Protein AF-A0A2E3FKQ9-F1 (afdb_monomer_lite)

Secondary structure (DSSP, 8-state):
-HHHHHHHHHHHHHHHHT-------S---------------------------------------PPPP---TT------HHHHHHHHHHHHHHTSPEESSGGGTTSSEEEE-TT--EEEEEE-TTS-EEE--

Foldseek 3Di:
DVVVVVVVVVVVVVVVVPDPPPPVPPPPDDDPPDDDDDDDDDDDDPDDDPDDPDDDDPDDDDDPADPDDPDPPVPQDDDDPVLLQVQLVVCVVVVHWAAPPNVQVLAFHWTRHNVSDIFTWHQDPVRDIDGDD

Structure (mmCIF, N/CA/C/O backbone):
data_AF-A0A2E3FKQ9-F1
#
_entry.id   AF-A0A2E3FKQ9-F1
#
loop_
_atom_site.group_PDB
_atom_site.id
_atom_site.type_symbol
_atom_site.label_atom_id
_atom_site.label_alt_id
_atom_site.label_comp_id
_atom_site.label_asym_id
_atom_site.label_entity_id
_atom_site.label_seq_id
_atom_site.pdbx_PDB_ins_code
_atom_site.Cartn_x
_atom_site.Cartn_y
_atom_site.Cartn_z
_atom_site.occupancy
_atom_site.B_iso_or_equiv
_atom_site.auth_seq_id
_atom_site.auth_comp_id
_atom_site.auth_asym_id
_atom_site.auth_atom_id
_atom_site.pdbx_PDB_model_num
ATOM 1 N N . MET A 1 1 ? 6.125 -24.913 53.296 1.00 62.44 1 MET A N 1
ATOM 2 C CA . MET A 1 1 ? 6.142 -23.461 53.007 1.00 62.44 1 MET A CA 1
ATOM 3 C C . MET A 1 1 ? 6.464 -23.164 51.538 1.00 62.44 1 MET A C 1
ATOM 5 O O . MET A 1 1 ? 5.655 -22.497 50.912 1.00 62.44 1 MET A O 1
ATOM 9 N N . LEU A 1 2 ? 7.539 -23.714 50.946 1.00 68.81 2 LEU A N 1
ATOM 10 C CA . LEU A 1 2 ? 7.879 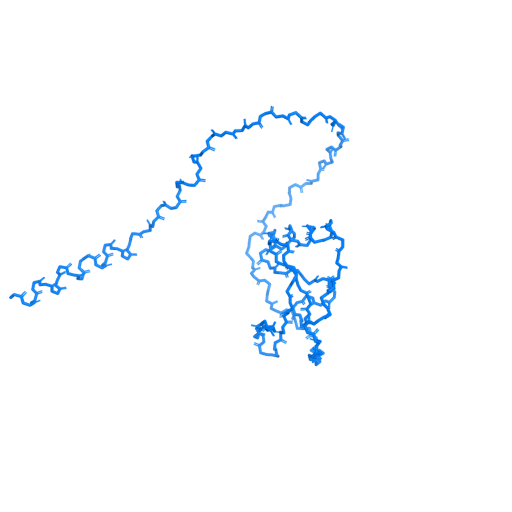-23.509 49.518 1.00 68.81 2 LEU A CA 1
ATOM 11 C C . LEU A 1 2 ? 6.790 -23.999 48.537 1.00 68.81 2 LEU A C 1
ATOM 13 O O . LEU A 1 2 ? 6.442 -23.295 47.597 1.00 68.81 2 LEU A O 1
ATOM 17 N N . LEU A 1 3 ? 6.208 -25.178 48.796 1.00 73.50 3 LEU A N 1
ATOM 18 C CA . LEU A 1 3 ? 5.168 -25.761 47.934 1.00 73.50 3 LEU A CA 1
ATOM 19 C C . LEU A 1 3 ? 3.892 -24.896 47.872 1.00 73.50 3 LEU A C 1
ATOM 21 O O . LEU A 1 3 ? 3.238 -24.831 46.839 1.00 73.50 3 LEU A O 1
ATOM 25 N N . GLY A 1 4 ? 3.567 -24.207 48.974 1.00 79.56 4 GLY A N 1
ATOM 26 C CA . GLY A 1 4 ? 2.417 -23.304 49.048 1.00 79.56 4 GLY A CA 1
ATOM 27 C C . GLY A 1 4 ? 2.622 -22.052 48.200 1.00 79.56 4 GLY A C 1
ATOM 28 O O . GLY A 1 4 ? 1.742 -21.702 47.429 1.00 79.56 4 GLY A O 1
ATOM 29 N N . LEU A 1 5 ? 3.812 -21.441 48.264 1.00 79.69 5 LEU A N 1
ATOM 30 C CA . LEU A 1 5 ? 4.169 -20.295 47.418 1.00 79.69 5 LEU A CA 1
ATOM 31 C C . LEU A 1 5 ? 4.091 -20.638 45.925 1.00 79.69 5 LEU A C 1
ATOM 33 O O . LEU A 1 5 ? 3.589 -19.833 45.149 1.00 79.69 5 LEU A O 1
ATOM 37 N N . LEU A 1 6 ? 4.534 -21.838 45.539 1.00 81.38 6 LEU A N 1
ATOM 38 C CA . LEU A 1 6 ? 4.516 -22.290 44.146 1.00 81.38 6 LEU A CA 1
ATOM 39 C C . LEU A 1 6 ? 3.090 -22.537 43.622 1.00 81.38 6 LEU A C 1
ATOM 41 O O . LEU A 1 6 ? 2.786 -22.209 42.478 1.00 81.38 6 LEU A O 1
ATOM 45 N N . LEU A 1 7 ? 2.195 -23.062 44.465 1.00 82.88 7 LEU A N 1
ATOM 46 C CA . LEU A 1 7 ? 0.776 -23.216 4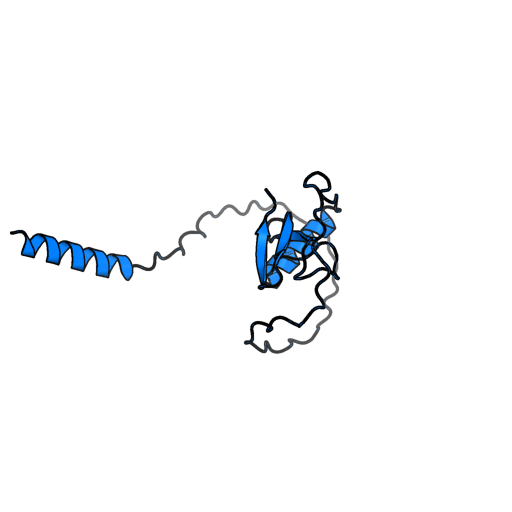4.130 1.00 82.88 7 LEU A CA 1
ATOM 47 C C . LEU A 1 7 ? 0.078 -21.861 43.965 1.00 82.88 7 LEU A C 1
ATOM 49 O O . LEU A 1 7 ? -0.636 -21.659 42.984 1.00 82.88 7 LEU A O 1
ATOM 53 N N . THR A 1 8 ? 0.305 -20.914 44.880 1.00 83.31 8 THR A N 1
ATOM 54 C CA . THR A 1 8 ? -0.330 -19.591 44.808 1.00 83.31 8 THR A CA 1
ATOM 55 C C . THR A 1 8 ? 0.108 -18.823 43.563 1.00 83.31 8 THR A C 1
ATOM 57 O O . THR A 1 8 ? -0.731 -18.229 42.888 1.00 83.31 8 THR A O 1
ATOM 60 N N . THR A 1 9 ? 1.397 -18.857 43.210 1.00 82.75 9 THR A N 1
ATOM 61 C CA . THR A 1 9 ? 1.891 -18.182 42.000 1.00 82.75 9 THR A CA 1
ATOM 62 C C . THR A 1 9 ? 1.353 -18.828 40.729 1.00 82.75 9 THR A C 1
ATOM 64 O O . THR A 1 9 ? 0.952 -18.104 39.822 1.00 82.75 9 THR A O 1
ATOM 67 N N . MET A 1 10 ? 1.258 -20.162 40.666 1.00 84.56 10 MET A N 1
ATOM 68 C CA . MET A 1 10 ? 0.679 -20.848 39.508 1.00 84.56 10 MET A CA 1
ATOM 69 C C . MET A 1 10 ? -0.795 -20.466 39.298 1.00 84.56 10 MET A C 1
ATOM 71 O O . MET A 1 10 ? -1.191 -20.155 38.177 1.00 84.56 10 MET A O 1
ATOM 75 N N . VAL A 1 11 ? -1.598 -20.421 40.366 1.00 84.62 11 V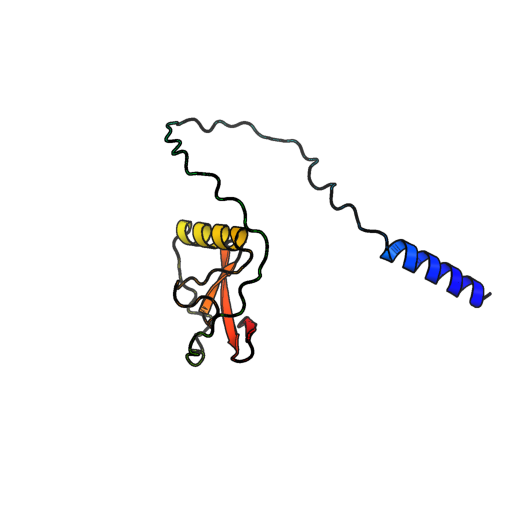AL A N 1
ATOM 76 C CA . VAL A 1 11 ? -3.015 -20.019 40.288 1.00 84.62 11 VAL A CA 1
ATOM 77 C C . VAL A 1 11 ? -3.161 -18.574 39.802 1.00 84.62 11 VAL A C 1
ATOM 79 O O . VAL A 1 11 ? -4.009 -18.290 38.956 1.00 84.62 11 VAL A O 1
ATOM 82 N N . VAL A 1 12 ? -2.312 -17.662 40.284 1.00 83.12 12 VAL A N 1
ATOM 83 C CA . VAL A 1 12 ? -2.299 -16.259 39.838 1.00 83.12 12 VAL A CA 1
ATOM 84 C C . VAL A 1 12 ? -1.898 -16.144 38.364 1.00 83.12 12 VAL A C 1
ATOM 86 O O . VAL A 1 12 ? -2.501 -15.361 37.633 1.00 83.12 12 VAL A O 1
ATOM 89 N N . LEU A 1 13 ? -0.934 -16.944 37.902 1.00 82.75 13 LEU A N 1
ATOM 90 C CA . LEU A 1 13 ? -0.495 -16.950 36.504 1.00 82.75 13 LEU A CA 1
ATOM 91 C C . LEU A 1 13 ? -1.574 -17.476 35.555 1.00 82.75 13 LEU A C 1
ATOM 93 O O . LEU A 1 13 ? -1.809 -16.850 34.530 1.00 82.75 13 LEU A O 1
ATOM 97 N N . VAL A 1 14 ? -2.264 -18.565 35.905 1.00 81.25 14 VAL A N 1
ATOM 98 C CA . VAL A 1 14 ? -3.377 -19.099 35.096 1.00 81.25 14 VAL A CA 1
ATOM 99 C C . VAL A 1 14 ? -4.526 -18.094 35.029 1.00 81.25 14 VAL A C 1
ATOM 101 O O . VAL A 1 14 ? -5.081 -17.859 33.960 1.00 81.25 14 VAL A O 1
ATOM 104 N N . ARG A 1 15 ? -4.854 -17.441 36.151 1.00 72.62 15 ARG A N 1
ATOM 105 C CA . ARG A 1 15 ? -5.907 -16.420 36.184 1.00 72.62 15 ARG A CA 1
ATOM 106 C C . ARG A 1 15 ? -5.546 -15.177 35.372 1.00 72.62 15 ARG A C 1
ATOM 108 O O . ARG A 1 15 ? -6.425 -14.616 34.736 1.00 72.62 15 ARG A O 1
ATOM 115 N N . ARG A 1 16 ? -4.278 -14.756 35.389 1.00 67.69 16 ARG A N 1
ATOM 116 C CA . ARG A 1 16 ? -3.784 -13.635 34.577 1.00 67.69 16 ARG A CA 1
ATOM 117 C C . ARG A 1 16 ? -3.698 -13.994 33.092 1.00 67.69 16 ARG A C 1
ATOM 119 O O . ARG A 1 16 ? -3.983 -13.143 32.267 1.00 67.69 16 ARG A O 1
ATOM 126 N N . ALA A 1 17 ? -3.307 -15.221 32.752 1.00 66.94 17 ALA A N 1
ATOM 127 C CA . ALA A 1 17 ? -3.205 -15.670 31.363 1.00 66.94 17 ALA A CA 1
ATOM 128 C C . ALA A 1 17 ? -4.576 -15.779 30.676 1.00 66.94 17 ALA A C 1
ATOM 130 O O . ALA A 1 17 ? -4.667 -15.519 29.485 1.00 66.94 17 ALA A O 1
ATOM 131 N N . ASN A 1 18 ? -5.629 -16.108 31.431 1.00 65.81 18 ASN A N 1
ATOM 132 C CA . ASN A 1 18 ? -7.015 -16.083 30.952 1.00 65.81 18 ASN A CA 1
ATOM 133 C C . ASN A 1 18 ? -7.704 -14.719 31.141 1.00 65.81 18 ASN A C 1
ATOM 135 O O . ASN A 1 18 ? -8.910 -14.617 30.935 1.00 65.81 18 ASN A O 1
ATOM 139 N N . TYR A 1 19 ? -6.976 -13.694 31.585 1.00 60.47 19 TYR A N 1
ATOM 140 C CA . TYR A 1 19 ? -7.492 -12.334 31.644 1.00 60.47 19 TYR A CA 1
ATOM 141 C C . TYR A 1 19 ? -7.249 -11.704 30.271 1.00 60.47 19 TYR A C 1
ATOM 143 O O . TYR A 1 19 ? -6.172 -11.167 30.015 1.00 60.47 19 TYR A O 1
ATOM 151 N N . GLU A 1 20 ? -8.218 -11.837 29.369 1.00 58.38 20 GLU A N 1
ATOM 152 C CA . GLU A 1 20 ? -8.308 -10.956 28.207 1.00 58.38 20 GLU A CA 1
ATOM 153 C C . GLU A 1 20 ? -8.592 -9.550 28.764 1.00 58.38 20 GLU A C 1
ATOM 155 O O . GLU A 1 20 ? -9.566 -9.383 29.501 1.00 58.38 20 GLU A O 1
ATOM 160 N N . PRO A 1 21 ? -7.702 -8.561 28.573 1.00 58.62 21 PRO A N 1
ATOM 161 C CA . PRO A 1 21 ? -8.041 -7.192 28.918 1.00 58.62 21 PRO A CA 1
ATOM 162 C C . PRO A 1 21 ? -9.182 -6.772 27.991 1.00 58.62 21 PRO A C 1
ATOM 164 O O . PRO A 1 21 ? -8.991 -6.779 26.785 1.00 58.62 21 PRO A O 1
ATOM 167 N N . ASP A 1 22 ? -10.350 -6.443 28.543 1.00 53.62 22 ASP A N 1
ATOM 168 C CA . ASP A 1 22 ? -11.382 -5.700 27.820 1.00 53.62 22 ASP A CA 1
ATOM 169 C C . ASP A 1 22 ? -10.782 -4.337 27.424 1.00 53.62 22 ASP A C 1
ATOM 171 O O . ASP A 1 22 ? -10.850 -3.364 28.171 1.00 53.62 22 ASP A O 1
ATOM 175 N N . ASP A 1 23 ? -10.162 -4.242 26.251 1.00 53.31 23 ASP A N 1
ATOM 176 C CA . ASP A 1 23 ? -9.725 -3.001 25.603 1.00 53.31 23 ASP A CA 1
ATOM 177 C C . ASP A 1 23 ? -10.910 -2.210 25.006 1.00 53.31 23 ASP A C 1
ATOM 179 O O . ASP A 1 23 ? -10.782 -1.490 24.019 1.00 53.31 23 ASP A O 1
ATOM 183 N N . ALA A 1 24 ? -12.078 -2.303 25.648 1.00 52.47 24 ALA A N 1
ATOM 184 C CA . ALA A 1 24 ? -13.321 -1.641 25.261 1.00 52.47 24 ALA A CA 1
ATOM 185 C C . ALA A 1 24 ? -13.576 -0.312 26.003 1.00 52.47 24 ALA A C 1
ATOM 187 O O . ALA A 1 24 ? -14.677 0.226 25.931 1.00 52.47 24 ALA A O 1
ATOM 188 N N . GLU A 1 25 ? -12.576 0.248 26.690 1.00 51.97 25 GLU A N 1
ATOM 189 C CA . GLU A 1 25 ? -12.663 1.569 27.345 1.00 51.97 25 GLU A CA 1
ATOM 190 C C . GLU A 1 25 ? -12.052 2.707 26.496 1.00 51.97 25 GLU A C 1
ATOM 192 O O . GLU A 1 25 ? -11.655 3.741 27.023 1.00 51.97 25 GLU A O 1
ATOM 197 N N . TRP A 1 26 ? -11.959 2.543 25.170 1.00 55.62 26 TRP A N 1
ATOM 198 C CA . TRP A 1 26 ? -11.410 3.561 24.252 1.00 55.62 26 TRP A CA 1
ATOM 199 C C . TRP A 1 26 ? -12.477 4.393 23.516 1.00 55.62 26 TRP A C 1
ATOM 201 O O . TRP A 1 26 ? -12.199 4.959 22.462 1.00 55.62 26 TRP A O 1
ATOM 211 N N . PHE A 1 27 ? -13.698 4.467 24.055 1.00 50.28 27 PHE A N 1
ATOM 212 C CA . PHE A 1 27 ? -14.779 5.306 23.514 1.00 50.28 27 PHE A CA 1
ATOM 213 C C . PHE A 1 27 ? -15.588 6.009 24.612 1.00 50.28 27 PHE A C 1
ATOM 215 O O . PHE A 1 27 ? -16.815 6.030 24.565 1.00 50.28 27 PHE A O 1
ATOM 222 N N . ASP A 1 28 ? -14.906 6.595 25.595 1.00 55.91 28 ASP A N 1
ATOM 223 C CA . ASP A 1 28 ? -15.516 7.608 26.461 1.00 55.91 28 ASP A CA 1
ATOM 224 C C . ASP A 1 28 ? -14.617 8.846 26.525 1.00 55.91 28 ASP A C 1
ATOM 226 O O . ASP A 1 28 ? -13.886 9.069 27.485 1.00 55.91 28 ASP A O 1
ATOM 230 N N . ASP A 1 29 ? -14.636 9.620 25.441 1.00 54.38 29 ASP A N 1
ATOM 231 C CA . ASP A 1 29 ? -14.439 11.064 25.526 1.00 54.38 29 ASP A CA 1
ATOM 232 C C . ASP A 1 29 ? -15.364 11.714 24.497 1.00 54.38 29 ASP A C 1
ATOM 234 O O . ASP A 1 29 ? -15.095 11.785 23.296 1.00 54.38 29 ASP A O 1
ATOM 238 N N . GLY A 1 30 ? -16.555 12.049 24.981 1.00 58.88 30 GLY A N 1
ATOM 239 C CA . GLY A 1 30 ? -17.511 12.850 24.252 1.00 58.88 30 GLY A CA 1
ATOM 240 C C . GLY A 1 30 ? -17.058 14.301 24.228 1.00 58.88 30 GLY A C 1
ATOM 241 O O . GLY A 1 30 ? -17.246 15.007 25.210 1.00 58.88 30 GLY A O 1
ATOM 242 N N . GLU A 1 31 ? -16.565 14.755 23.082 1.00 53.53 31 GLU A N 1
ATOM 243 C CA . GLU A 1 31 ? -16.612 16.163 22.684 1.00 53.53 31 GLU A CA 1
ATOM 244 C C . GLU A 1 31 ? -16.584 16.225 21.148 1.00 53.53 31 GLU A C 1
ATOM 246 O O . GLU A 1 31 ? -15.552 16.415 20.510 1.00 53.53 31 GLU A O 1
ATOM 251 N N . TYR A 1 32 ? -17.742 15.960 20.533 1.00 54.59 32 TYR A N 1
ATOM 252 C CA . TYR A 1 32 ? -17.983 16.355 19.147 1.00 54.59 32 TYR A CA 1
ATOM 253 C C . TYR A 1 32 ? -18.176 17.872 19.156 1.00 54.59 32 TYR A C 1
ATOM 255 O O . TYR A 1 32 ? -19.264 18.344 19.489 1.00 54.59 32 TYR A O 1
ATOM 263 N N . ASP A 1 33 ? -17.107 18.613 18.864 1.00 54.47 33 ASP A N 1
ATOM 264 C CA . ASP A 1 33 ? -17.224 20.015 18.473 1.00 54.47 33 ASP A CA 1
ATOM 265 C C . ASP A 1 33 ? -17.916 20.047 17.102 1.00 54.47 33 ASP A C 1
ATOM 267 O O . ASP A 1 33 ? -17.513 19.373 16.149 1.00 54.47 33 ASP A O 1
ATOM 271 N N . ASP A 1 34 ? -19.058 20.719 17.096 1.00 60.16 34 ASP A N 1
ATOM 272 C CA . ASP A 1 34 ? -20.008 20.868 16.004 1.00 60.16 34 ASP A CA 1
ATOM 273 C C . ASP A 1 34 ? -19.657 22.159 15.262 1.00 60.16 34 ASP A C 1
ATOM 275 O O . ASP A 1 34 ? -20.130 23.237 15.616 1.00 60.16 34 ASP A O 1
ATOM 279 N N . ASP A 1 35 ? -18.800 22.065 14.247 1.00 54.81 35 ASP A N 1
ATOM 280 C CA . ASP A 1 35 ? -18.600 23.127 13.263 1.00 54.81 35 ASP A CA 1
ATOM 281 C C . ASP A 1 35 ? -18.686 22.591 11.822 1.00 54.81 35 ASP A C 1
ATOM 283 O O . ASP A 1 35 ? -17.710 22.354 11.117 1.00 54.81 35 ASP A O 1
ATOM 287 N N . GLU A 1 36 ? -19.942 22.378 11.418 1.00 56.38 36 GLU A N 1
ATOM 288 C CA . GLU A 1 36 ? -20.548 22.903 10.183 1.00 56.38 36 GLU A CA 1
ATOM 289 C C . GLU A 1 36 ? -19.715 22.772 8.887 1.00 56.38 36 GLU A C 1
ATOM 291 O O . GLU A 1 36 ? -19.116 23.730 8.396 1.00 56.38 36 GLU A O 1
ATOM 296 N N . TYR A 1 37 ? -19.774 21.589 8.263 1.00 56.41 37 TYR A N 1
ATOM 297 C CA . TYR A 1 37 ? -19.516 21.437 6.826 1.00 56.41 37 TYR A CA 1
ATOM 298 C C . TYR A 1 37 ? -20.845 21.438 6.062 1.00 56.41 37 TYR A C 1
ATOM 300 O O . TYR A 1 37 ? -21.511 20.410 5.928 1.00 56.41 37 TYR A O 1
ATOM 308 N N . ASP A 1 38 ? -21.214 22.633 5.607 1.00 53.00 38 ASP A N 1
ATOM 309 C CA . ASP A 1 38 ? -22.171 22.888 4.527 1.00 53.00 38 ASP A CA 1
ATOM 310 C C . ASP A 1 38 ? -21.500 22.651 3.151 1.00 53.00 38 ASP A C 1
ATOM 312 O O . ASP A 1 38 ? -20.271 22.705 3.050 1.00 53.00 38 ASP A O 1
ATOM 316 N N . ASP A 1 39 ? -22.326 22.445 2.119 1.00 51.25 39 ASP A N 1
ATOM 317 C CA . ASP A 1 39 ? -22.060 22.090 0.701 1.00 51.25 39 ASP A CA 1
ATOM 318 C C . ASP A 1 39 ? -21.856 20.579 0.412 1.00 51.25 39 ASP A C 1
ATOM 320 O O . ASP A 1 39 ? -20.758 20.034 0.511 1.00 51.25 39 ASP A O 1
ATOM 324 N N . ASP A 1 40 ? -22.891 19.746 0.239 1.00 49.41 40 ASP A N 1
ATOM 325 C CA . ASP A 1 40 ? -23.975 19.725 -0.765 1.00 49.41 40 ASP A CA 1
ATOM 326 C C . ASP A 1 40 ? -23.679 18.928 -2.072 1.00 49.41 40 ASP A C 1
ATOM 328 O O . ASP A 1 40 ? -22.612 18.936 -2.673 1.00 49.41 40 ASP A O 1
ATOM 332 N N . TYR A 1 41 ? -24.712 18.183 -2.485 1.00 44.34 41 TYR A N 1
ATOM 333 C CA . TYR A 1 41 ? -24.947 17.512 -3.775 1.00 44.34 41 TYR A CA 1
ATOM 334 C C . TYR A 1 41 ? -24.346 16.125 -4.127 1.00 44.34 41 TYR A C 1
ATOM 336 O O . TYR A 1 41 ? -23.336 15.975 -4.805 1.00 44.34 41 TYR A O 1
ATOM 344 N N . TYR A 1 42 ? -25.135 15.108 -3.743 1.00 50.12 42 TYR A N 1
ATOM 345 C CA . TYR A 1 42 ? -25.583 13.890 -4.454 1.00 50.12 42 TYR A CA 1
ATOM 346 C C . TYR A 1 42 ? -24.857 13.423 -5.737 1.00 50.12 42 TYR A C 1
ATOM 348 O O . TYR A 1 42 ? -24.924 14.092 -6.762 1.00 50.12 42 TYR A O 1
ATOM 356 N N . GLU A 1 43 ? -24.438 12.150 -5.754 1.00 45.00 43 GLU A N 1
ATOM 357 C CA . GLU A 1 43 ? -25.131 11.134 -6.571 1.00 45.00 43 GLU A CA 1
ATOM 358 C C . GLU A 1 43 ? -24.914 9.733 -5.970 1.00 45.00 43 GLU A C 1
ATOM 360 O O . GLU A 1 43 ? -23.860 9.108 -6.091 1.00 45.00 43 GLU A O 1
ATOM 365 N N . GLU A 1 44 ? -25.945 9.261 -5.272 1.00 54.28 44 GLU A N 1
ATOM 366 C CA . GLU A 1 44 ? -26.136 7.872 -4.871 1.00 54.28 44 GLU A CA 1
ATOM 367 C C . GLU A 1 44 ? -26.264 7.024 -6.140 1.00 54.28 44 GLU A C 1
ATOM 369 O O . GLU A 1 44 ? -27.322 6.958 -6.760 1.00 54.28 44 GLU A O 1
ATOM 374 N N . THR A 1 45 ? -25.168 6.397 -6.565 1.00 46.59 45 THR A N 1
ATOM 375 C CA . THR A 1 45 ? -25.264 5.277 -7.501 1.00 46.59 45 THR A CA 1
ATOM 376 C C . THR A 1 45 ? -25.350 4.009 -6.664 1.00 46.59 45 THR A C 1
ATOM 378 O O . THR A 1 45 ? -24.355 3.558 -6.098 1.00 46.59 45 THR A O 1
ATOM 381 N N . GLU A 1 46 ? -26.566 3.475 -6.541 1.00 56.12 46 GLU A N 1
ATOM 382 C CA . GLU A 1 46 ? -26.838 2.135 -6.025 1.00 56.12 46 GLU A CA 1
ATOM 383 C C . GLU A 1 46 ? -26.028 1.103 -6.829 1.00 56.12 46 GLU A C 1
ATOM 385 O O . GLU A 1 46 ? -26.459 0.639 -7.886 1.00 56.12 46 GLU A O 1
ATOM 390 N N . GLU A 1 47 ? -24.846 0.726 -6.341 1.00 56.22 47 GLU A N 1
ATOM 391 C CA . GLU A 1 47 ? -24.122 -0.437 -6.849 1.00 56.22 47 GLU A CA 1
ATOM 392 C C . GLU A 1 47 ? -24.309 -1.627 -5.896 1.00 56.22 47 GLU A C 1
ATOM 394 O O . GLU A 1 47 ? -24.229 -1.483 -4.672 1.00 56.22 47 GLU A O 1
ATOM 399 N N . PRO A 1 48 ? -24.625 -2.813 -6.441 1.00 45.28 48 PRO A N 1
ATOM 400 C CA . PRO A 1 48 ? -25.176 -3.920 -5.680 1.00 45.28 48 PRO A CA 1
ATOM 401 C C . PRO A 1 48 ? -24.184 -4.425 -4.635 1.00 45.28 48 PRO A C 1
ATOM 403 O O . PRO A 1 48 ? -23.025 -4.698 -4.939 1.00 45.28 48 PRO A O 1
ATOM 406 N N . ILE A 1 49 ? -24.690 -4.619 -3.416 1.00 49.62 49 ILE A N 1
ATOM 407 C CA . ILE A 1 49 ? -24.135 -5.473 -2.359 1.00 49.62 49 ILE A CA 1
ATOM 408 C C . ILE A 1 49 ? -23.576 -6.772 -2.957 1.00 49.62 49 ILE A C 1
ATOM 410 O O . ILE A 1 49 ? -24.292 -7.755 -3.152 1.00 49.62 49 ILE A O 1
ATOM 414 N N . VAL A 1 50 ? -22.277 -6.773 -3.258 1.00 52.84 50 VAL A N 1
ATOM 415 C CA . VAL A 1 50 ? -21.548 -7.984 -3.617 1.00 52.84 50 VAL A CA 1
ATOM 416 C C . VAL A 1 50 ? -21.315 -8.727 -2.314 1.00 52.84 50 VAL A C 1
ATOM 418 O O . VAL A 1 50 ? -20.526 -8.313 -1.463 1.00 52.84 50 VAL A O 1
ATOM 421 N N . GLU A 1 51 ? -22.096 -9.785 -2.143 1.00 45.91 51 GLU A N 1
ATOM 422 C CA . GLU A 1 51 ? -22.051 -10.700 -1.017 1.00 45.91 51 GLU A CA 1
ATOM 423 C C . GLU A 1 51 ? -20.598 -11.072 -0.700 1.00 45.91 51 GLU A C 1
ATOM 425 O O . GLU A 1 51 ? -19.846 -11.581 -1.536 1.00 45.91 51 GLU A O 1
ATOM 430 N N . THR A 1 52 ? -20.190 -10.732 0.519 1.00 51.00 52 THR A N 1
ATOM 431 C CA . THR A 1 52 ? -18.851 -10.935 1.049 1.00 51.00 52 THR A CA 1
ATOM 432 C C . THR A 1 52 ? -18.540 -12.427 1.087 1.00 51.00 52 THR A C 1
ATOM 434 O O . THR A 1 52 ? -18.829 -13.128 2.057 1.00 51.00 52 THR A O 1
ATOM 437 N N . ALA A 1 53 ? -17.871 -12.916 0.041 1.00 43.59 53 ALA A N 1
ATOM 438 C CA . ALA A 1 53 ? -17.140 -14.174 0.080 1.00 43.59 53 ALA A CA 1
ATOM 439 C C . ALA A 1 53 ? -15.935 -14.009 1.017 1.00 43.59 53 ALA A C 1
ATOM 441 O O . ALA A 1 53 ? -14.800 -13.743 0.624 1.00 43.59 53 ALA A O 1
ATOM 442 N N . ARG A 1 54 ? -16.225 -14.139 2.308 1.00 53.22 54 ARG A N 1
ATOM 443 C CA . ARG A 1 54 ? -15.261 -14.360 3.373 1.00 53.22 54 ARG A CA 1
ATOM 444 C C . ARG A 1 54 ? -14.449 -15.621 3.044 1.00 53.22 54 ARG A C 1
ATOM 446 O O . ARG A 1 54 ? -15.030 -16.662 2.752 1.00 53.22 54 ARG A O 1
ATOM 453 N N . ASN A 1 55 ? -13.131 -15.517 3.232 1.00 50.78 55 ASN A N 1
ATOM 454 C CA . ASN A 1 55 ? -12.120 -16.584 3.332 1.00 50.78 55 ASN A CA 1
ATOM 455 C C . ASN A 1 55 ? -11.335 -16.952 2.061 1.00 50.78 55 ASN A C 1
ATOM 457 O O . ASN A 1 55 ? -11.617 -17.961 1.423 1.00 50.78 55 ASN A O 1
ATOM 461 N N . GLN A 1 56 ? -10.210 -16.263 1.842 1.00 47.19 56 GLN A N 1
ATOM 462 C CA . GLN A 1 56 ? -8.885 -16.908 1.810 1.00 47.19 56 GLN A CA 1
ATOM 463 C C . GLN A 1 56 ? -7.769 -15.850 1.785 1.00 47.19 56 GLN A C 1
ATOM 465 O O . GLN A 1 56 ? -7.861 -14.910 0.999 1.00 47.19 56 GLN A O 1
ATOM 470 N N . PRO A 1 57 ? -6.693 -15.982 2.584 1.00 47.56 57 PRO A N 1
ATOM 471 C CA . PRO A 1 57 ? -5.454 -15.272 2.295 1.00 47.56 57 PRO A CA 1
ATOM 472 C C . PRO A 1 57 ? -4.997 -15.701 0.898 1.00 47.56 57 PRO A C 1
ATOM 474 O O . PRO A 1 57 ? -4.828 -16.898 0.650 1.00 47.56 57 PRO A O 1
ATOM 477 N N . ALA A 1 58 ? -4.843 -14.749 -0.022 1.00 45.22 58 ALA A N 1
ATOM 478 C CA . ALA A 1 58 ? -4.301 -15.035 -1.340 1.00 45.22 58 ALA A CA 1
ATOM 479 C C . ALA A 1 58 ? -2.905 -15.652 -1.167 1.00 45.22 58 ALA A C 1
ATOM 481 O O . ALA A 1 58 ? -1.991 -15.017 -0.640 1.00 45.22 58 ALA A O 1
ATOM 482 N N . ALA A 1 59 ? -2.758 -16.914 -1.575 1.00 51.62 59 ALA A N 1
ATOM 483 C CA . ALA A 1 59 ? -1.460 -17.562 -1.683 1.00 51.62 59 ALA A CA 1
ATOM 484 C C . ALA A 1 59 ? -0.529 -16.690 -2.549 1.00 51.62 59 ALA A C 1
ATOM 486 O O . ALA A 1 59 ? -1.010 -16.088 -3.517 1.00 51.62 59 ALA A O 1
ATOM 487 N N . PRO A 1 60 ? 0.776 -16.604 -2.229 1.00 50.22 60 PRO A N 1
ATOM 488 C CA . PRO A 1 60 ? 1.697 -15.742 -2.953 1.00 50.22 60 PRO A CA 1
ATOM 489 C C . PRO A 1 60 ? 1.704 -16.127 -4.434 1.00 50.22 60 PRO A C 1
ATOM 491 O O . PRO A 1 60 ? 2.101 -17.229 -4.817 1.00 50.22 60 PRO A O 1
ATOM 494 N N . GLN A 1 61 ? 1.203 -15.213 -5.263 1.00 50.53 61 GLN A N 1
ATOM 495 C CA . GLN A 1 61 ? 1.254 -15.327 -6.712 1.00 50.53 61 GLN A CA 1
ATOM 496 C C . GLN A 1 61 ? 2.730 -15.299 -7.121 1.00 50.53 61 GLN A C 1
ATOM 498 O O . GLN A 1 61 ? 3.497 -14.449 -6.675 1.00 50.53 61 GLN A O 1
ATOM 503 N N . ASN A 1 62 ? 3.136 -16.279 -7.923 1.00 48.00 62 ASN A N 1
ATOM 504 C CA . ASN A 1 62 ? 4.512 -16.508 -8.347 1.00 48.00 62 ASN A CA 1
ATOM 505 C C . ASN A 1 62 ? 4.960 -15.397 -9.321 1.00 48.00 62 ASN A C 1
ATOM 507 O O . ASN A 1 62 ? 4.800 -15.530 -10.534 1.00 48.00 62 ASN A O 1
ATOM 511 N N . ILE A 1 63 ? 5.464 -14.278 -8.793 1.00 55.09 63 ILE A N 1
ATOM 512 C CA . ILE A 1 63 ? 6.003 -13.164 -9.586 1.00 55.09 63 ILE A CA 1
ATOM 513 C C . ILE A 1 63 ? 7.473 -13.477 -9.932 1.00 55.09 63 ILE A C 1
ATOM 515 O O . ILE A 1 63 ? 8.243 -13.833 -9.036 1.00 55.09 63 ILE A O 1
ATOM 519 N N . PRO A 1 64 ? 7.911 -13.344 -11.201 1.00 39.22 64 PRO A N 1
ATOM 520 C CA . PRO A 1 64 ? 9.313 -13.515 -11.571 1.00 39.22 64 PRO A CA 1
ATOM 521 C C . PRO A 1 64 ? 10.197 -12.484 -10.852 1.00 39.22 64 PRO A C 1
ATOM 523 O O . PRO A 1 64 ? 10.033 -11.277 -11.017 1.00 39.22 64 PRO A O 1
ATOM 526 N N . VAL A 1 65 ? 11.143 -12.980 -10.056 1.00 51.88 65 VAL A N 1
ATOM 527 C CA . VAL A 1 65 ? 12.008 -12.195 -9.167 1.00 51.88 65 VAL A CA 1
ATOM 528 C C . VAL A 1 65 ? 13.040 -11.391 -9.971 1.00 51.88 65 VAL A C 1
ATOM 530 O O . VAL A 1 65 ? 13.963 -11.959 -10.556 1.00 51.88 65 VAL A O 1
ATOM 533 N N . GLN A 1 66 ? 12.917 -10.062 -9.983 1.00 45.72 66 GLN A N 1
ATOM 534 C CA . GLN A 1 66 ? 14.001 -9.162 -10.391 1.00 45.72 66 GLN A CA 1
ATOM 535 C C . GLN A 1 66 ? 14.945 -8.959 -9.199 1.00 45.72 66 GLN A C 1
ATOM 537 O O . GLN A 1 66 ? 14.493 -8.714 -8.082 1.00 45.72 66 GLN A O 1
ATOM 542 N N . ALA A 1 67 ? 16.255 -9.099 -9.425 1.00 47.94 67 ALA A N 1
ATOM 543 C CA . ALA A 1 67 ? 17.278 -8.910 -8.398 1.00 47.94 67 ALA A CA 1
ATOM 544 C C . ALA A 1 67 ? 17.115 -7.549 -7.697 1.00 47.94 67 ALA A C 1
ATOM 546 O O . ALA A 1 67 ? 16.949 -6.529 -8.365 1.00 47.94 67 ALA A O 1
ATOM 547 N N . ALA A 1 68 ? 17.159 -7.553 -6.361 1.00 52.88 68 ALA A N 1
ATOM 548 C CA . ALA A 1 68 ? 16.934 -6.373 -5.532 1.00 52.88 68 ALA A CA 1
ATOM 549 C C . ALA A 1 68 ? 17.871 -5.214 -5.936 1.00 52.88 68 ALA A C 1
ATOM 551 O O . ALA A 1 68 ? 19.093 -5.348 -5.811 1.00 52.88 68 ALA A O 1
ATOM 552 N N . PRO A 1 69 ? 17.336 -4.065 -6.386 1.00 49.59 69 PRO A N 1
ATOM 553 C CA . PRO A 1 69 ? 18.126 -2.853 -6.502 1.00 49.59 69 PRO A CA 1
ATOM 554 C C . PRO A 1 69 ? 18.470 -2.374 -5.088 1.00 49.59 69 PRO A C 1
ATOM 556 O O . PRO A 1 69 ? 17.583 -2.143 -4.267 1.00 49.59 69 PRO A O 1
ATOM 559 N N . THR A 1 70 ? 19.755 -2.199 -4.782 1.00 51.16 70 THR A N 1
ATOM 560 C CA . THR A 1 70 ? 20.191 -1.458 -3.591 1.00 51.16 70 THR A CA 1
ATOM 561 C C . THR A 1 70 ? 19.940 0.027 -3.837 1.00 51.16 70 THR A C 1
ATOM 563 O O . THR A 1 70 ? 20.842 0.765 -4.239 1.00 51.16 70 THR A O 1
ATOM 566 N N . THR A 1 71 ? 18.691 0.461 -3.687 1.00 53.41 71 THR A N 1
ATOM 567 C CA . THR A 1 71 ? 18.336 1.876 -3.800 1.00 53.41 71 THR A CA 1
ATOM 568 C C . THR A 1 71 ? 18.815 2.583 -2.527 1.00 53.41 71 THR A C 1
ATOM 570 O O . THR A 1 71 ? 18.421 2.170 -1.437 1.00 53.41 71 THR A O 1
ATOM 573 N N . PRO A 1 72 ? 19.687 3.604 -2.605 1.00 52.75 72 PRO A N 1
ATOM 574 C CA . PRO A 1 72 ? 20.125 4.330 -1.417 1.00 52.75 72 PRO A CA 1
ATOM 575 C C . PRO A 1 72 ? 18.930 5.021 -0.739 1.00 52.75 72 PRO A C 1
ATOM 577 O O . PRO A 1 72 ? 18.093 5.619 -1.416 1.00 52.75 72 PRO A O 1
ATOM 580 N N . LEU A 1 73 ? 18.886 4.978 0.599 1.00 56.31 73 LEU A N 1
ATOM 581 C CA . LEU A 1 73 ? 17.811 5.516 1.456 1.00 56.31 73 LEU A CA 1
ATOM 582 C C . LEU A 1 73 ? 17.484 7.007 1.192 1.00 56.31 73 LEU A C 1
ATOM 584 O O . LEU A 1 73 ? 16.383 7.466 1.479 1.00 56.31 73 LEU A O 1
ATOM 588 N N . ASN A 1 74 ? 18.413 7.752 0.580 1.00 58.47 74 ASN A N 1
ATOM 589 C CA . ASN A 1 74 ? 18.244 9.160 0.197 1.00 58.47 74 ASN A CA 1
ATOM 590 C C . ASN A 1 74 ? 17.318 9.407 -1.010 1.00 58.47 74 ASN A C 1
ATOM 592 O O . ASN A 1 74 ? 17.053 10.563 -1.331 1.00 58.47 74 ASN A O 1
ATOM 596 N N . ASN A 1 75 ? 16.801 8.365 -1.666 1.00 67.62 75 ASN A N 1
ATOM 597 C CA . ASN A 1 75 ? 15.899 8.496 -2.815 1.00 67.62 75 ASN A CA 1
ATOM 598 C C . ASN A 1 75 ? 14.426 8.278 -2.435 1.00 67.62 75 ASN A C 1
ATOM 600 O O . ASN A 1 75 ? 13.694 7.617 -3.175 1.00 67.62 75 ASN A O 1
ATOM 604 N N . ARG A 1 76 ? 13.984 8.806 -1.284 1.00 77.31 76 ARG A N 1
ATOM 605 C CA . ARG A 1 76 ? 12.566 8.748 -0.902 1.00 77.31 76 ARG A CA 1
ATOM 606 C C . ARG A 1 76 ? 11.719 9.452 -1.976 1.00 77.31 76 ARG A C 1
ATOM 608 O O . ARG A 1 76 ? 11.963 10.629 -2.242 1.00 77.31 76 ARG A O 1
ATOM 615 N N . PRO A 1 77 ? 10.730 8.774 -2.585 1.00 80.69 77 PRO A N 1
ATOM 616 C CA . PRO A 1 77 ? 9.837 9.387 -3.549 1.00 80.69 77 PRO A CA 1
ATOM 617 C C . PRO A 1 77 ? 9.013 10.473 -2.870 1.00 80.69 77 PRO A C 1
ATOM 619 O O . PRO A 1 77 ? 8.435 10.254 -1.802 1.00 80.69 77 PRO A O 1
ATOM 622 N N . THR A 1 78 ? 8.930 11.629 -3.516 1.00 82.62 78 THR A N 1
ATOM 623 C CA . THR A 1 78 ? 7.962 12.657 -3.148 1.00 82.62 78 THR A CA 1
ATOM 624 C C . THR A 1 78 ? 6.665 12.355 -3.884 1.00 82.62 78 THR A C 1
ATOM 626 O O . THR A 1 78 ? 6.603 12.483 -5.105 1.00 82.62 78 THR A O 1
ATOM 629 N N . LEU A 1 79 ? 5.643 11.935 -3.144 1.00 84.56 79 LEU A N 1
ATOM 630 C CA . LEU A 1 79 ? 4.290 11.731 -3.659 1.00 84.56 79 LEU A CA 1
ATOM 631 C C . LEU A 1 79 ? 3.400 12.911 -3.290 1.00 84.56 79 LEU A C 1
ATOM 633 O O . LEU A 1 79 ? 3.642 13.595 -2.293 1.00 84.56 79 LEU A O 1
ATOM 637 N N . ALA A 1 80 ? 2.353 13.132 -4.082 1.00 88.94 80 ALA A N 1
ATOM 638 C CA . ALA A 1 80 ? 1.312 14.076 -3.710 1.00 88.94 80 ALA A CA 1
ATOM 639 C C . ALA A 1 80 ? 0.601 13.585 -2.430 1.00 88.94 80 ALA A C 1
ATOM 641 O O . ALA A 1 80 ? 0.332 12.386 -2.322 1.00 88.94 80 ALA A O 1
ATOM 642 N N . PRO A 1 81 ? 0.237 14.475 -1.485 1.00 87.38 81 PRO A N 1
ATOM 643 C CA . PRO A 1 81 ? -0.447 14.081 -0.251 1.00 87.38 81 PRO A CA 1
ATOM 644 C C . PRO A 1 81 ? -1.716 13.256 -0.497 1.00 87.38 81 PRO A C 1
ATOM 646 O O . PRO A 1 81 ? -1.920 12.244 0.160 1.00 87.38 81 PRO A O 1
ATOM 649 N N . ALA A 1 82 ? -2.505 13.618 -1.516 1.00 89.31 82 ALA A N 1
ATOM 650 C CA . ALA A 1 82 ? -3.706 12.878 -1.906 1.00 89.31 82 ALA A CA 1
ATOM 651 C C . ALA A 1 82 ? -3.417 11.422 -2.318 1.00 89.31 82 ALA A C 1
ATOM 653 O O . ALA A 1 82 ? -4.217 10.528 -2.055 1.00 89.31 82 ALA A O 1
ATOM 654 N N . GLU A 1 83 ? -2.267 11.165 -2.944 1.00 90.12 83 GLU A N 1
ATOM 655 C CA . GLU A 1 83 ? -1.876 9.819 -3.362 1.00 90.12 83 GLU A CA 1
ATOM 656 C C . GLU A 1 83 ? -1.377 8.983 -2.182 1.00 90.12 83 GLU A C 1
ATOM 658 O O . GLU A 1 83 ? -1.710 7.805 -2.087 1.00 90.12 83 GLU A O 1
ATOM 663 N N . ILE A 1 84 ? -0.669 9.605 -1.234 1.00 90.69 84 ILE A N 1
ATOM 664 C CA . ILE A 1 84 ? -0.300 8.967 0.036 1.00 90.69 84 ILE A CA 1
ATOM 665 C C . ILE A 1 84 ? -1.561 8.568 0.802 1.00 90.69 84 ILE A C 1
ATOM 667 O O . ILE A 1 84 ? -1.672 7.420 1.220 1.00 90.69 84 ILE A O 1
ATOM 671 N N . THR A 1 85 ? -2.531 9.478 0.934 1.00 92.31 85 THR A N 1
ATOM 672 C CA . THR A 1 85 ? -3.813 9.190 1.588 1.00 92.31 85 THR A CA 1
ATOM 673 C C . THR A 1 85 ? -4.546 8.054 0.884 1.00 92.31 85 THR A C 1
ATOM 675 O O . THR A 1 85 ? -4.966 7.115 1.551 1.00 92.31 85 THR A O 1
ATOM 678 N N . ARG A 1 86 ? -4.632 8.070 -0.455 1.00 93.12 86 ARG A N 1
ATOM 679 C CA . ARG A 1 86 ? -5.264 6.987 -1.228 1.00 93.12 86 ARG A CA 1
ATOM 680 C C . ARG A 1 86 ? -4.623 5.630 -0.929 1.00 93.12 86 ARG A C 1
ATOM 682 O O . ARG A 1 86 ? -5.334 4.674 -0.631 1.00 93.12 86 ARG A O 1
ATOM 689 N N . LEU A 1 87 ? -3.292 5.556 -0.986 1.00 91.31 87 LEU A N 1
ATOM 690 C CA . LEU A 1 87 ? -2.537 4.326 -0.738 1.00 91.31 87 LEU A CA 1
ATOM 691 C C . LEU A 1 87 ? -2.637 3.871 0.726 1.00 91.31 87 LEU A C 1
ATOM 693 O O . LEU A 1 87 ? -2.734 2.675 0.976 1.00 91.31 87 LEU A O 1
ATOM 697 N N . ALA A 1 88 ? -2.664 4.797 1.686 1.00 92.81 88 ALA A N 1
ATOM 698 C CA . ALA A 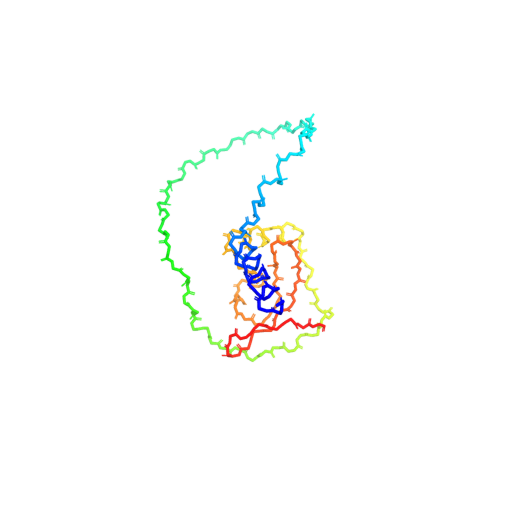1 88 ? -2.831 4.493 3.107 1.00 92.81 88 ALA A CA 1
ATOM 699 C C . ALA A 1 88 ? -4.238 3.962 3.422 1.00 92.81 88 ALA A C 1
ATOM 701 O O . ALA A 1 88 ? -4.380 2.963 4.127 1.00 92.81 88 ALA A O 1
ATOM 702 N N . THR A 1 89 ? -5.282 4.571 2.850 1.00 92.94 89 THR A N 1
ATOM 703 C CA . THR A 1 89 ? -6.662 4.076 2.958 1.00 92.94 89 THR A CA 1
ATOM 704 C C . THR A 1 89 ? -6.790 2.691 2.337 1.00 92.94 89 THR A C 1
ATOM 706 O O . THR A 1 89 ? -7.401 1.802 2.927 1.00 92.94 89 THR A O 1
ATOM 709 N N . GLU A 1 90 ? -6.181 2.468 1.173 1.00 90.81 90 GLU A N 1
ATOM 710 C CA . GLU A 1 90 ? -6.167 1.159 0.524 1.00 90.81 90 GLU A CA 1
ATOM 711 C C . GLU A 1 90 ? -5.375 0.125 1.339 1.00 90.81 90 GLU A C 1
ATOM 713 O O . GLU A 1 90 ? -5.832 -1.009 1.491 1.00 90.81 90 GLU A O 1
ATOM 718 N N . ALA A 1 91 ? -4.261 0.528 1.960 1.00 92.06 91 ALA A N 1
ATOM 719 C CA . ALA A 1 91 ? -3.513 -0.310 2.889 1.00 92.06 91 ALA A CA 1
ATOM 720 C C . ALA A 1 91 ? -4.352 -0.694 4.114 1.00 92.06 91 ALA A C 1
ATOM 722 O O . ALA A 1 91 ? -4.353 -1.857 4.512 1.00 92.06 91 ALA A O 1
ATOM 723 N N . GLY A 1 92 ? -5.101 0.255 4.683 1.00 90.38 92 GLY A N 1
ATOM 724 C CA . GLY A 1 92 ? -6.008 0.014 5.806 1.00 90.38 92 GLY A CA 1
ATOM 725 C C . GLY A 1 92 ? -7.178 -0.890 5.421 1.00 90.38 92 GLY A C 1
ATOM 726 O O . GLY A 1 92 ? -7.553 -1.777 6.183 1.00 90.38 92 GLY A O 1
ATOM 727 N N . ARG A 1 93 ? -7.705 -0.727 4.202 1.00 90.94 93 ARG A N 1
ATOM 728 C CA . ARG A 1 93 ? -8.807 -1.536 3.667 1.00 90.94 93 ARG A CA 1
ATOM 729 C C . ARG A 1 93 ? -8.393 -2.978 3.380 1.00 90.94 93 ARG A C 1
ATOM 731 O O . ARG A 1 93 ? -9.162 -3.896 3.646 1.00 90.94 93 ARG A O 1
ATOM 738 N N . LEU A 1 94 ? -7.212 -3.180 2.795 1.00 88.38 94 LEU A N 1
ATOM 739 C CA . LEU A 1 94 ? -6.710 -4.501 2.402 1.00 88.38 94 LEU A CA 1
ATOM 740 C C . LEU A 1 94 ? -5.906 -5.194 3.513 1.00 88.38 94 LEU A C 1
ATOM 742 O O . LEU A 1 94 ? -5.667 -6.397 3.429 1.00 88.38 94 LEU A O 1
ATOM 746 N N . GLY A 1 95 ? -5.464 -4.451 4.530 1.00 88.38 95 GLY A N 1
ATOM 747 C CA . GLY A 1 95 ? -4.592 -4.948 5.597 1.00 88.38 95 GLY A CA 1
ATOM 748 C C . GLY A 1 95 ? -3.158 -5.250 5.141 1.00 88.38 95 GLY A C 1
ATOM 749 O O . GLY A 1 95 ? -2.408 -5.895 5.872 1.00 88.38 95 GLY A O 1
ATOM 750 N N . VAL A 1 96 ? -2.767 -4.815 3.938 1.00 90.31 96 VAL A N 1
ATOM 751 C CA . VAL A 1 96 ? -1.421 -5.005 3.374 1.00 90.31 96 VAL A CA 1
ATOM 752 C C . VAL A 1 96 ? -0.853 -3.671 2.910 1.00 90.31 96 VAL A C 1
ATOM 754 O O . VAL A 1 96 ? -1.572 -2.844 2.353 1.00 90.31 96 VAL A O 1
ATOM 757 N N . MET A 1 97 ? 0.449 -3.468 3.116 1.00 91.56 97 MET A N 1
ATOM 758 C CA . MET A 1 97 ? 1.139 -2.253 2.673 1.00 91.56 97 MET A CA 1
ATOM 759 C C . MET A 1 97 ? 1.047 -2.111 1.153 1.00 91.56 97 MET A C 1
ATOM 761 O O . MET A 1 97 ? 1.202 -3.105 0.443 1.00 91.56 97 MET A O 1
ATOM 765 N N . GLN A 1 98 ? 0.834 -0.891 0.660 1.00 94.12 98 GLN A N 1
ATOM 766 C CA . GLN A 1 98 ? 0.685 -0.631 -0.773 1.00 94.12 98 GLN A CA 1
ATOM 767 C C . GLN A 1 98 ? 1.994 -0.146 -1.379 1.00 94.12 98 GLN A C 1
ATOM 769 O O . GLN A 1 98 ? 2.587 0.816 -0.892 1.00 94.12 98 GLN A O 1
ATOM 774 N N . ALA A 1 99 ? 2.453 -0.796 -2.446 1.00 92.81 99 ALA A N 1
ATOM 775 C CA . ALA A 1 99 ? 3.593 -0.321 -3.211 1.00 92.81 99 ALA A CA 1
ATOM 776 C C . ALA A 1 99 ? 3.237 0.984 -3.933 1.00 92.81 99 ALA A C 1
ATOM 778 O O . ALA A 1 99 ? 2.190 1.110 -4.563 1.00 92.81 99 ALA A O 1
ATOM 779 N N . ILE A 1 100 ? 4.153 1.948 -3.893 1.00 90.62 100 ILE A N 1
ATOM 780 C CA . ILE A 1 100 ? 4.005 3.237 -4.584 1.00 90.62 100 ILE A CA 1
ATOM 781 C C . ILE A 1 100 ? 3.980 3.044 -6.100 1.00 90.62 100 ILE A C 1
ATOM 783 O O . ILE A 1 100 ? 3.308 3.772 -6.826 1.00 90.62 100 ILE A O 1
ATOM 787 N N . VAL A 1 101 ? 4.719 2.045 -6.581 1.00 87.00 101 VAL A N 1
ATOM 788 C CA . VAL A 1 101 ? 4.669 1.606 -7.970 1.00 87.00 101 VAL A CA 1
ATOM 789 C C . VAL A 1 101 ? 3.685 0.432 -8.045 1.00 87.00 101 VAL A C 1
ATOM 791 O O . VAL A 1 101 ? 3.991 -0.625 -7.491 1.00 87.00 101 VAL A O 1
ATOM 794 N N . PRO A 1 102 ? 2.551 0.550 -8.765 1.00 80.62 102 PRO A N 1
ATOM 795 C CA . PRO A 1 102 ? 1.502 -0.479 -8.790 1.00 80.62 102 PRO A CA 1
ATOM 796 C C . PRO A 1 102 ? 1.990 -1.873 -9.212 1.00 80.62 102 PRO A C 1
ATOM 798 O O . PRO A 1 102 ? 1.478 -2.891 -8.762 1.00 80.62 102 PRO A O 1
ATOM 801 N N . ASN A 1 103 ? 3.029 -1.927 -10.050 1.00 84.75 103 ASN A N 1
ATOM 802 C CA . ASN A 1 103 ? 3.605 -3.175 -10.555 1.00 84.75 103 ASN A CA 1
ATOM 803 C C . ASN A 1 103 ? 4.661 -3.801 -9.620 1.00 84.75 103 ASN A C 1
ATOM 805 O O . ASN A 1 103 ? 5.295 -4.781 -10.004 1.00 84.75 103 ASN A O 1
ATOM 809 N N . GLN A 1 104 ? 4.902 -3.227 -8.436 1.00 85.38 104 GLN A N 1
ATOM 810 C CA . GLN A 1 104 ? 5.925 -3.684 -7.484 1.00 85.38 104 GLN A CA 1
ATOM 811 C C . GLN A 1 104 ? 5.344 -4.208 -6.167 1.00 85.38 104 GLN A C 1
ATOM 813 O O . GLN A 1 104 ? 6.087 -4.403 -5.207 1.00 85.38 104 GLN A O 1
ATOM 818 N N . GLN A 1 105 ? 4.039 -4.476 -6.110 1.00 89.38 105 GLN A N 1
ATOM 819 C CA . GLN A 1 105 ? 3.427 -5.088 -4.936 1.00 89.38 105 GLN A CA 1
ATOM 820 C C . GLN A 1 105 ? 4.053 -6.463 -4.648 1.00 89.38 105 GLN A C 1
ATOM 822 O O . GLN A 1 105 ? 4.058 -7.346 -5.504 1.00 89.38 105 GLN A O 1
ATOM 827 N N . GLY A 1 106 ? 4.583 -6.647 -3.437 1.00 87.38 106 GLY A N 1
ATOM 828 C CA . GLY A 1 106 ? 5.276 -7.874 -3.030 1.00 87.38 106 GLY A CA 1
ATOM 829 C C . GLY A 1 106 ? 6.720 -7.995 -3.531 1.00 87.38 106 GLY A C 1
ATOM 830 O O . GLY A 1 106 ? 7.332 -9.043 -3.350 1.00 87.38 106 GLY A O 1
ATOM 831 N N . ALA A 1 107 ? 7.279 -6.947 -4.140 1.00 89.88 107 ALA A N 1
ATOM 832 C CA . ALA A 1 107 ? 8.687 -6.860 -4.525 1.00 89.88 107 ALA A CA 1
ATOM 833 C C . ALA A 1 107 ? 9.433 -5.817 -3.680 1.00 89.88 107 ALA A C 1
ATOM 835 O O . ALA A 1 107 ? 8.830 -5.025 -2.958 1.00 89.88 107 ALA A O 1
ATOM 836 N N . SER A 1 108 ? 10.761 -5.785 -3.768 1.00 89.69 108 SER A N 1
ATOM 837 C CA . SER A 1 108 ? 11.534 -4.714 -3.134 1.00 89.69 108 SER A CA 1
ATOM 838 C C . SER A 1 108 ? 11.173 -3.353 -3.735 1.00 89.69 108 SER A C 1
ATOM 840 O O . SER A 1 108 ? 11.139 -3.207 -4.958 1.00 89.69 108 SER A O 1
ATOM 842 N N . GLY A 1 109 ? 10.926 -2.353 -2.893 1.00 88.94 109 GLY A N 1
ATOM 843 C CA . GLY A 1 109 ? 10.487 -1.038 -3.343 1.00 88.94 109 GLY A CA 1
ATOM 844 C C . GLY A 1 109 ? 9.990 -0.138 -2.218 1.00 88.94 109 GLY A C 1
ATOM 845 O O . GLY A 1 109 ? 10.141 -0.435 -1.032 1.00 88.94 109 GLY A O 1
ATOM 846 N N . TRP A 1 110 ? 9.397 0.986 -2.611 1.00 90.19 110 TRP A N 1
ATOM 847 C CA . TRP A 1 110 ? 8.781 1.934 -1.690 1.00 90.19 110 TRP A CA 1
ATOM 848 C C . TRP A 1 110 ? 7.316 1.582 -1.461 1.00 90.19 110 TRP A C 1
ATOM 850 O O . TRP A 1 110 ? 6.560 1.414 -2.418 1.00 90.19 110 TRP A O 1
ATOM 860 N N . TYR A 1 111 ? 6.926 1.518 -0.196 1.00 92.06 111 TYR A N 1
ATOM 861 C CA . TYR A 1 111 ? 5.577 1.199 0.240 1.00 92.06 111 TYR A CA 1
ATOM 862 C C . TYR A 1 111 ? 5.016 2.302 1.123 1.00 92.06 111 TYR A C 1
ATOM 864 O O . TYR A 1 111 ? 5.768 3.004 1.796 1.00 92.06 111 TYR A O 1
ATOM 872 N N . VAL A 1 112 ? 3.694 2.396 1.142 1.00 92.88 112 VAL A N 1
ATOM 873 C CA . VAL A 1 112 ? 2.913 3.222 2.057 1.00 92.88 112 VAL A CA 1
ATOM 874 C C . VAL A 1 112 ? 2.204 2.297 3.042 1.00 92.88 112 VAL A C 1
ATOM 876 O O . VAL A 1 112 ? 1.586 1.304 2.641 1.00 92.88 112 VAL A O 1
ATOM 879 N N . ASP A 1 113 ? 2.334 2.588 4.334 1.00 92.56 113 ASP A N 1
ATOM 880 C CA . ASP A 1 113 ? 1.557 1.917 5.377 1.00 92.56 113 ASP A CA 1
ATOM 881 C C . ASP A 1 113 ? 0.222 2.631 5.662 1.00 92.56 113 ASP A C 1
ATOM 883 O O . ASP A 1 113 ? -0.105 3.660 5.072 1.00 92.56 113 ASP A O 1
ATOM 887 N N . VAL A 1 114 ? -0.556 2.084 6.598 1.00 92.94 114 VAL A N 1
ATOM 888 C CA . VAL A 1 114 ? -1.863 2.632 7.004 1.00 92.94 114 VAL A CA 1
ATOM 889 C C . VAL A 1 114 ? -1.784 4.030 7.630 1.00 92.94 114 VAL A C 1
ATOM 891 O O . VAL A 1 114 ? -2.784 4.737 7.662 1.00 92.94 114 VAL A O 1
ATOM 894 N N . SER A 1 115 ? -0.610 4.438 8.120 1.00 90.38 115 SER A N 1
ATOM 895 C CA . SER A 1 115 ? -0.353 5.772 8.672 1.00 90.38 115 SER A CA 1
ATOM 8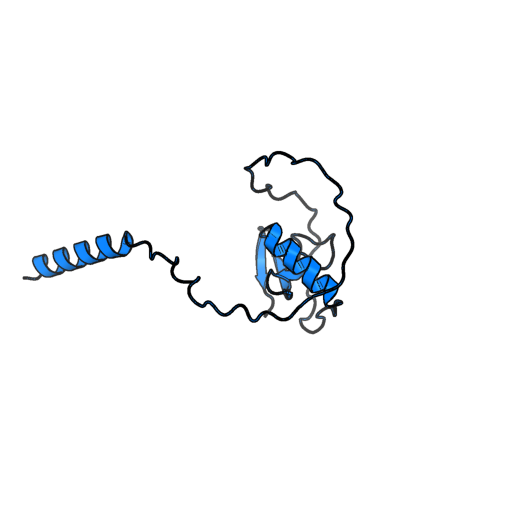96 C C . SER A 1 115 ? 0.048 6.796 7.604 1.00 90.38 115 SER A C 1
ATOM 898 O O . SER A 1 115 ? 0.180 7.981 7.903 1.00 90.38 115 SER A O 1
ATOM 900 N N . GLY A 1 116 ? 0.231 6.365 6.350 1.00 89.06 116 GLY A N 1
ATOM 901 C CA . GLY A 1 116 ? 0.716 7.219 5.268 1.00 89.06 116 GLY A CA 1
ATOM 902 C C . GLY A 1 116 ? 2.233 7.401 5.270 1.00 89.06 116 GLY A C 1
ATOM 903 O O . GLY A 1 116 ? 2.760 8.252 4.547 1.00 89.06 116 GLY A O 1
ATOM 904 N N . GLU A 1 117 ? 2.971 6.615 6.054 1.00 90.31 117 GLU A N 1
ATOM 905 C CA . GLU A 1 117 ? 4.424 6.683 6.046 1.00 90.31 117 GLU A CA 1
ATOM 906 C C . GLU A 1 117 ? 4.990 5.932 4.837 1.00 90.31 117 GLU A C 1
ATOM 908 O O . GLU A 1 117 ? 4.653 4.777 4.571 1.00 90.31 117 GLU A O 1
ATOM 913 N N . ILE A 1 118 ? 5.884 6.598 4.100 1.00 89.94 118 ILE A N 1
ATOM 914 C CA . ILE A 1 118 ? 6.602 5.992 2.978 1.00 89.94 118 ILE A CA 1
ATOM 915 C C . ILE A 1 118 ? 7.859 5.311 3.517 1.00 89.94 118 ILE A C 1
ATOM 917 O O . ILE A 1 118 ? 8.773 5.989 3.990 1.00 89.94 118 ILE A O 1
ATOM 921 N N . GLN A 1 119 ? 7.931 3.991 3.378 1.00 89.62 119 GLN A N 1
ATOM 922 C CA . GLN A 1 119 ? 9.040 3.167 3.851 1.00 89.62 119 GLN A CA 1
ATOM 923 C C . GLN A 1 119 ? 9.571 2.274 2.729 1.00 89.62 119 GLN A C 1
ATOM 925 O O . GLN A 1 119 ? 8.810 1.753 1.913 1.00 89.62 119 GLN A O 1
ATOM 930 N N . TYR A 1 120 ? 10.889 2.080 2.688 1.00 89.00 120 TYR A N 1
ATOM 931 C CA . TYR A 1 120 ? 11.510 1.166 1.734 1.00 89.00 120 TYR A CA 1
ATOM 932 C C . TYR A 1 120 ? 11.611 -0.246 2.313 1.00 89.00 120 TYR A C 1
ATOM 934 O O . TYR A 1 120 ? 12.161 -0.451 3.401 1.00 89.00 120 TYR A O 1
ATOM 942 N N . TRP A 1 121 ? 11.146 -1.225 1.546 1.00 88.88 121 TRP A N 1
ATOM 943 C CA . TRP A 1 121 ? 11.192 -2.637 1.900 1.00 88.88 121 TRP A CA 1
ATOM 944 C C . TRP A 1 121 ? 12.008 -3.427 0.892 1.00 88.88 121 TRP A C 1
ATOM 946 O O . TRP A 1 121 ? 11.841 -3.271 -0.315 1.00 88.88 121 TRP A O 1
ATOM 956 N N . ASN A 1 122 ? 12.859 -4.318 1.397 1.00 88.38 122 ASN A N 1
ATOM 957 C CA . ASN A 1 122 ? 13.457 -5.383 0.606 1.00 88.38 122 ASN A CA 1
ATOM 958 C C . ASN A 1 122 ? 12.674 -6.667 0.830 1.00 88.38 122 ASN A C 1
ATOM 960 O O . ASN A 1 122 ? 12.545 -7.114 1.972 1.00 88.38 122 ASN A O 1
ATOM 964 N N . VAL A 1 123 ? 12.217 -7.270 -0.260 1.00 88.06 123 VAL A N 1
ATOM 965 C CA . VAL A 1 123 ? 11.576 -8.580 -0.245 1.00 88.06 123 VAL A CA 1
ATOM 966 C C . VAL A 1 123 ? 12.582 -9.609 -0.758 1.00 88.06 123 VAL A C 1
ATOM 968 O O . VAL A 1 123 ? 13.052 -9.531 -1.895 1.00 88.06 123 VAL A O 1
ATOM 971 N N . GLY A 1 124 ? 12.974 -10.533 0.119 1.00 84.81 124 GLY A N 1
ATOM 972 C CA . GLY A 1 124 ? 13.884 -11.633 -0.179 1.00 84.81 124 GLY A CA 1
ATOM 973 C C . GLY A 1 124 ? 13.217 -12.722 -1.019 1.00 84.81 124 GLY A C 1
ATOM 974 O O . GLY A 1 124 ? 11.994 -12.843 -1.070 1.00 84.81 124 GLY A O 1
ATOM 975 N N . THR A 1 125 ? 14.023 -13.564 -1.668 1.00 80.12 125 THR A N 1
ATOM 976 C CA . THR A 1 125 ? 13.526 -14.688 -2.490 1.00 80.12 125 THR A CA 1
ATOM 977 C C . THR A 1 125 ? 12.823 -15.775 -1.677 1.00 80.12 125 THR A C 1
ATOM 979 O O . THR A 1 125 ? 12.143 -16.630 -2.232 1.00 80.12 125 THR A O 1
ATOM 982 N N . ASP A 1 126 ? 13.029 -15.764 -0.366 1.00 84.50 126 ASP A N 1
ATOM 983 C CA . ASP A 1 126 ? 12.386 -16.601 0.642 1.00 84.50 126 ASP A CA 1
ATOM 984 C C . ASP A 1 126 ? 11.071 -15.998 1.171 1.00 84.50 126 ASP A C 1
ATOM 986 O O . ASP A 1 126 ? 10.430 -16.587 2.038 1.00 84.50 126 ASP A O 1
ATOM 990 N N . GLY A 1 127 ? 10.664 -14.828 0.663 1.00 82.00 127 GLY A N 1
ATOM 991 C CA . GLY A 1 127 ? 9.506 -14.087 1.153 1.00 82.00 127 GLY A CA 1
ATOM 992 C C . GLY A 1 127 ? 9.771 -13.333 2.456 1.00 82.00 127 GLY A C 1
ATOM 993 O O . GLY A 1 127 ? 8.818 -12.875 3.082 1.00 82.00 127 GLY A O 1
ATOM 994 N N . SER A 1 128 ? 11.032 -13.197 2.883 1.00 86.62 128 SER A N 1
ATOM 995 C CA . SER A 1 128 ? 11.394 -12.352 4.022 1.00 86.62 128 SER A CA 1
ATOM 996 C C . SER A 1 128 ? 11.263 -10.868 3.670 1.00 86.62 128 SER A C 1
ATOM 998 O O . SER A 1 128 ? 11.583 -10.450 2.560 1.00 86.62 128 SER A O 1
ATOM 1000 N N . TRP A 1 129 ? 10.790 -10.059 4.619 1.00 88.00 129 TRP A N 1
ATOM 1001 C CA . TRP A 1 129 ? 10.651 -8.610 4.459 1.00 88.00 129 TRP A CA 1
ATOM 1002 C C . TRP A 1 129 ? 11.618 -7.914 5.408 1.00 88.00 129 TRP A C 1
ATOM 1004 O O . TRP A 1 129 ? 11.522 -8.080 6.622 1.00 88.00 129 TRP A O 1
ATOM 1014 N N . ASN A 1 130 ? 12.535 -7.116 4.865 1.00 89.25 130 ASN A N 1
ATO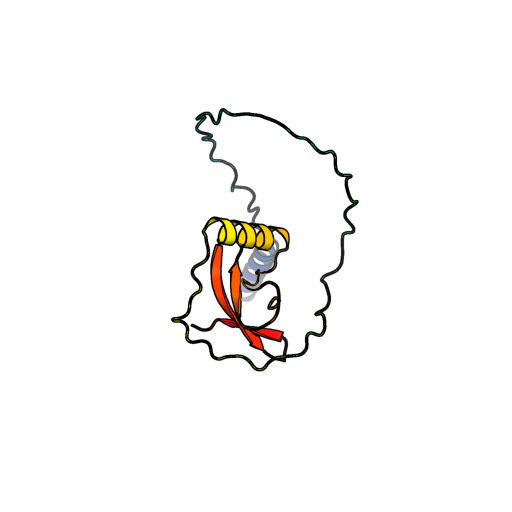M 1015 C CA . ASN A 1 130 ? 13.509 -6.361 5.645 1.00 89.25 130 ASN A CA 1
ATOM 1016 C C . ASN A 1 130 ? 13.404 -4.870 5.329 1.00 89.25 130 ASN A C 1
ATOM 1018 O O . ASN A 1 130 ? 13.479 -4.465 4.165 1.00 89.25 130 ASN A O 1
ATOM 1022 N N . ARG A 1 131 ? 13.282 -4.042 6.369 1.00 83.25 131 ARG A N 1
ATOM 1023 C CA . ARG A 1 131 ? 13.398 -2.586 6.234 1.00 83.25 131 ARG A CA 1
ATOM 1024 C C . ARG A 1 131 ? 14.867 -2.230 6.051 1.00 83.25 131 ARG A C 1
ATOM 1026 O O . ARG A 1 131 ? 15.720 -2.753 6.768 1.00 83.25 131 ARG A O 1
ATOM 1033 N N . THR A 1 132 ? 15.166 -1.356 5.095 1.00 65.75 132 THR A N 1
ATOM 1034 C CA . THR A 1 132 ? 16.501 -0.737 5.058 1.00 65.75 132 THR A CA 1
ATOM 1035 C C . THR A 1 132 ? 16.478 0.406 6.060 1.00 65.75 132 THR A C 1
ATOM 1037 O O . THR A 1 132 ? 15.674 1.320 5.893 1.00 65.75 132 THR A O 1
ATOM 1040 N N . ALA A 1 133 ? 17.278 0.297 7.120 1.00 53.31 133 ALA A N 1
ATOM 1041 C CA . ALA A 1 133 ? 17.513 1.383 8.071 1.00 53.31 133 ALA A CA 1
ATOM 1042 C C . ALA A 1 133 ? 18.508 2.407 7.510 1.00 53.31 133 ALA A C 1
ATOM 1044 O O . ALA A 1 133 ? 19.339 2.014 6.656 1.00 53.31 133 ALA A O 1
#

pLDDT: mean 70.96, std 17.67, range [39.22, 94.12]

Radius of gyration: 23.83 Å; chains: 1; bounding box: 47×49×65 Å

Sequence (133 aa):
MLLGLLLTTMVVLVRRANYEPDDAEWFDDGEYDDDEYDDDYYEETEEPIVETARNQPAAPQNIPVQAAPTTPLNNRPTLAPAEITRLATEAGRLGVMQAIVPNQQGASGWYVDVSGEIQYWNVGTDGSWNRTA